Protein AF-A0A6P0IQ52-F1 (afdb_monomer_lite)

Sequence (42 aa):
MIRPRTKPLGKLPTSIPGLDSILAGGIPELSINIITGPPGSG

pLDDT: mean 88.7, std 11.36, range [56.28, 97.12]

Secondary structure (DSSP, 8-state):
------PPP-EE----TTHHHHTTSSEETT-------STT--

Structure (mmCIF, N/CA/C/O backbone):
data_AF-A0A6P0IQ52-F1
#
_entry.id   AF-A0A6P0IQ52-F1
#
loop_
_atom_site.group_PDB
_atom_site.id
_atom_site.type_symbol
_atom_site.label_atom_id
_atom_site.label_alt_id
_atom_site.label_comp_id
_atom_site.label_asym_id
_atom_site.label_entity_id
_atom_site.label_seq_id
_atom_site.pdbx_PDB_ins_code
_atom_site.Cartn_x
_atom_site.Cartn_y
_atom_site.Cartn_z
_atom_site.occupancy
_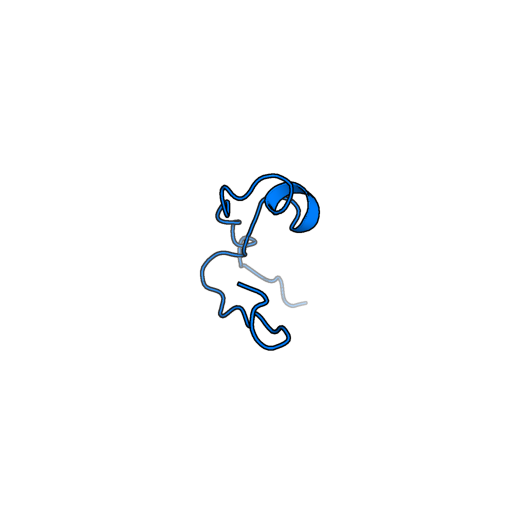atom_site.B_iso_or_equiv
_atom_site.auth_seq_id
_atom_site.auth_comp_id
_atom_site.auth_asym_id
_atom_site.auth_atom_id
_atom_site.pdbx_PDB_model_num
ATOM 1 N N . MET A 1 1 ? -15.547 -11.177 30.377 1.00 56.28 1 MET A N 1
ATOM 2 C CA . MET A 1 1 ? -15.926 -11.201 28.946 1.00 56.28 1 MET A CA 1
ATOM 3 C C . MET A 1 1 ? -15.958 -9.768 28.428 1.00 56.28 1 MET A C 1
ATOM 5 O O . MET A 1 1 ? -16.871 -9.030 28.773 1.00 56.28 1 MET A O 1
ATOM 9 N N . ILE A 1 2 ? -14.926 -9.335 27.701 1.00 65.62 2 ILE A N 1
ATOM 10 C CA . ILE A 1 2 ? -14.807 -7.955 27.205 1.00 65.62 2 ILE A CA 1
ATOM 11 C C . ILE A 1 2 ? -15.548 -7.882 25.867 1.00 65.62 2 ILE A C 1
ATOM 13 O O . ILE A 1 2 ? -15.176 -8.571 24.923 1.00 65.62 2 ILE A O 1
ATOM 17 N N . ARG A 1 3 ? -16.624 -7.093 25.790 1.00 57.38 3 ARG A N 1
ATOM 18 C CA . ARG A 1 3 ? -17.307 -6.800 24.522 1.00 57.38 3 ARG A CA 1
ATOM 19 C C . ARG A 1 3 ? -16.561 -5.648 23.836 1.00 57.38 3 ARG A C 1
ATOM 21 O O . ARG A 1 3 ? -16.553 -4.558 24.414 1.00 57.38 3 ARG A O 1
ATOM 28 N N . PRO A 1 4 ? -15.952 -5.828 22.651 1.00 64.88 4 PRO A N 1
ATOM 29 C CA . PRO A 1 4 ? -15.404 -4.699 21.914 1.00 64.88 4 PRO A CA 1
ATOM 30 C C . PRO A 1 4 ? -16.578 -3.822 21.461 1.00 64.88 4 PRO A C 1
ATOM 32 O O . PRO A 1 4 ? -17.514 -4.294 20.820 1.00 64.88 4 PRO A O 1
ATOM 35 N N . ARG A 1 5 ? -16.568 -2.551 21.869 1.00 64.44 5 ARG A N 1
ATOM 36 C CA . ARG A 1 5 ? -17.639 -1.573 21.607 1.00 64.44 5 ARG A CA 1
ATOM 37 C C . ARG A 1 5 ? -17.315 -0.647 20.426 1.00 64.44 5 ARG A C 1
ATOM 39 O O . ARG A 1 5 ? -17.770 0.490 20.400 1.00 64.44 5 ARG A O 1
ATOM 46 N N . THR A 1 6 ? -16.521 -1.099 19.459 1.00 69.56 6 THR A N 1
ATOM 47 C CA . THR A 1 6 ? -16.053 -0.264 18.343 1.00 69.56 6 THR A CA 1
ATOM 48 C C . THR A 1 6 ? -16.596 -0.784 17.021 1.00 69.56 6 THR A C 1
ATOM 50 O O . THR A 1 6 ? -16.303 -1.909 16.619 1.00 69.56 6 THR A O 1
ATOM 53 N N . LYS A 1 7 ? -17.406 0.043 16.352 1.00 77.69 7 LYS A N 1
ATOM 54 C CA . LYS A 1 7 ? -17.861 -0.189 14.977 1.00 77.69 7 LYS A CA 1
ATOM 55 C C . LYS A 1 7 ? -16.628 -0.417 14.079 1.00 77.69 7 LYS A C 1
ATOM 57 O O . LYS A 1 7 ? -15.673 0.349 14.213 1.00 77.69 7 LYS A O 1
ATOM 62 N N . PRO A 1 8 ? -16.620 -1.429 13.193 1.00 77.38 8 PRO A N 1
ATOM 63 C CA . PRO A 1 8 ? -15.552 -1.567 12.209 1.00 77.38 8 PRO A CA 1
ATOM 64 C 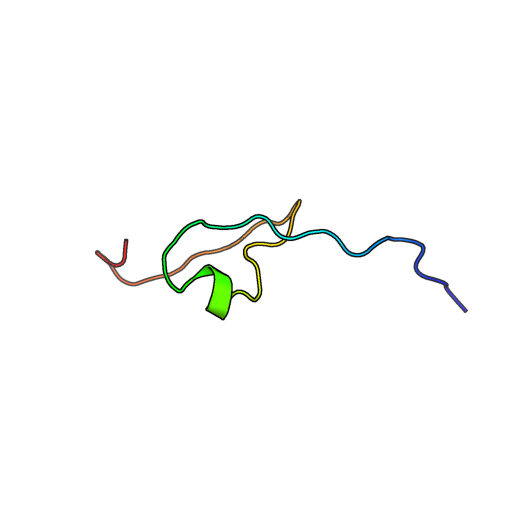C . PRO A 1 8 ? -15.491 -0.312 11.326 1.00 77.38 8 PRO A C 1
ATOM 66 O O . PRO A 1 8 ? -16.529 0.217 10.919 1.00 77.38 8 PRO A O 1
ATOM 69 N N . LEU A 1 9 ? -14.275 0.181 11.091 1.00 87.94 9 LEU A N 1
ATOM 70 C CA . LEU A 1 9 ? -14.017 1.363 10.268 1.00 87.94 9 LEU A CA 1
ATOM 71 C C . LEU A 1 9 ? -14.370 1.093 8.798 1.00 87.94 9 LEU A C 1
ATOM 73 O O . LEU A 1 9 ? -14.331 -0.055 8.346 1.00 87.94 9 LEU A O 1
ATOM 77 N N . GLY A 1 10 ? -14.735 2.153 8.072 1.00 92.81 10 GLY A N 1
ATOM 78 C CA . GLY A 1 10 ? -15.008 2.086 6.639 1.00 92.81 10 GLY A CA 1
ATOM 79 C C . GLY A 1 10 ? -13.737 1.913 5.802 1.00 92.81 10 GLY A C 1
ATOM 80 O O . GLY A 1 10 ? -12.620 1.860 6.325 1.00 92.81 10 GLY A O 1
ATOM 81 N N . LYS A 1 11 ? -13.917 1.838 4.480 1.00 94.56 11 LYS A N 1
ATOM 82 C CA . LYS A 1 11 ? -12.834 1.894 3.492 1.00 94.56 11 LYS A CA 1
ATOM 83 C C . LYS A 1 11 ? -13.065 3.064 2.543 1.00 94.56 11 LYS A C 1
ATOM 85 O O . LYS A 1 11 ? -14.191 3.290 2.105 1.00 94.56 11 LYS A O 1
ATOM 90 N N . LEU A 1 12 ? -11.990 3.770 2.222 1.00 94.94 12 LEU A N 1
ATOM 91 C CA . LEU A 1 12 ? -11.944 4.864 1.264 1.00 94.94 12 LEU A CA 1
ATOM 92 C C . LEU A 1 12 ? -11.549 4.313 -0.115 1.00 94.94 12 LEU A C 1
ATOM 94 O O . LEU A 1 12 ? -10.510 3.651 -0.208 1.00 94.94 12 LEU A O 1
ATOM 98 N N . PRO A 1 13 ? -12.324 4.578 -1.182 1.00 96.00 13 PRO A N 1
ATOM 99 C CA . PRO A 1 13 ? -11.985 4.117 -2.524 1.00 96.00 13 PRO A CA 1
ATOM 100 C C . PRO A 1 13 ? -10.703 4.792 -3.019 1.00 96.00 13 PRO A C 1
ATOM 102 O O . PRO A 1 13 ? -10.515 5.997 -2.855 1.00 96.00 13 PRO A O 1
ATOM 105 N N . THR A 1 14 ? -9.828 4.021 -3.661 1.00 94.31 14 THR A N 1
ATOM 106 C CA . THR A 1 14 ? -8.611 4.538 -4.303 1.00 94.31 14 THR A CA 1
ATOM 107 C C . THR A 1 14 ? -8.904 5.153 -5.668 1.00 94.31 14 THR A C 1
ATOM 109 O O . THR A 1 14 ? -8.121 5.969 -6.142 1.00 94.31 14 THR A O 1
ATOM 112 N N . SER A 1 15 ? -10.033 4.790 -6.297 1.00 93.88 15 SER A N 1
ATOM 113 C CA . SER A 1 15 ? -10.410 5.197 -7.662 1.00 93.88 15 SER A CA 1
ATOM 114 C C . SER A 1 15 ? -9.421 4.756 -8.751 1.00 93.88 15 SER A C 1
ATOM 116 O O . SER A 1 15 ? -9.511 5.205 -9.893 1.00 93.88 15 SER A O 1
ATOM 118 N N . ILE A 1 16 ? -8.491 3.853 -8.426 1.00 94.25 16 ILE A N 1
ATOM 119 C CA . ILE A 1 16 ? -7.547 3.277 -9.383 1.00 94.25 16 ILE A CA 1
ATOM 120 C C . ILE A 1 16 ? -8.195 2.029 -10.005 1.00 94.25 16 ILE A C 1
ATOM 122 O O . ILE A 1 16 ? -8.615 1.130 -9.263 1.00 94.25 16 ILE A O 1
ATOM 126 N N . PRO A 1 17 ? -8.275 1.930 -11.348 1.00 95.56 17 PRO A N 1
ATOM 127 C CA . PRO A 1 17 ? -8.879 0.784 -12.018 1.00 95.56 17 PRO A CA 1
ATOM 128 C C . PRO A 1 17 ? -8.283 -0.546 -11.544 1.00 95.56 17 PRO A C 1
ATOM 130 O O . PRO A 1 17 ? -7.074 -0.755 -11.584 1.00 95.56 17 PRO A O 1
ATOM 133 N N . GLY A 1 18 ? -9.144 -1.447 -11.072 1.00 93.19 18 GLY A N 1
ATOM 134 C CA . GLY A 1 18 ? -8.758 -2.771 -10.578 1.00 93.19 18 GLY A CA 1
ATOM 135 C C . GLY A 1 18 ? -8.181 -2.802 -9.157 1.00 93.19 18 GLY A C 1
ATOM 136 O O . GLY A 1 18 ? -8.292 -3.834 -8.496 1.00 93.19 18 GLY A O 1
ATOM 137 N N . LEU A 1 19 ? -7.644 -1.695 -8.633 1.00 95.19 19 LEU A N 1
ATOM 138 C CA . LEU A 1 19 ? -7.027 -1.679 -7.303 1.00 95.19 19 LEU A CA 1
ATOM 139 C C . LEU A 1 19 ? -8.061 -1.810 -6.182 1.00 95.19 19 LEU A C 1
ATOM 141 O O . LEU A 1 19 ? -7.859 -2.581 -5.246 1.00 95.19 19 LEU A O 1
ATOM 145 N N . ASP A 1 20 ? -9.201 -1.128 -6.296 1.00 94.81 20 ASP A N 1
ATOM 146 C CA . ASP A 1 20 ? -10.272 -1.225 -5.296 1.00 94.81 20 ASP A CA 1
ATOM 147 C C . ASP A 1 20 ? -10.834 -2.645 -5.189 1.00 94.81 20 ASP A C 1
ATOM 149 O O . ASP A 1 20 ? -11.193 -3.088 -4.099 1.00 94.81 20 ASP A O 1
ATOM 153 N N . SER A 1 21 ? -10.859 -3.394 -6.294 1.00 95.31 21 SER A N 1
ATOM 154 C CA . SER A 1 21 ? -11.260 -4.803 -6.293 1.00 95.31 21 SER A CA 1
ATOM 155 C C . SER A 1 21 ? -10.262 -5.674 -5.530 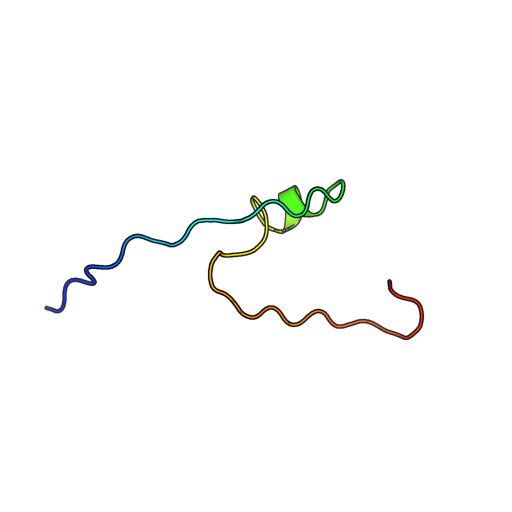1.00 95.31 21 SER A C 1
ATOM 157 O O . SER A 1 21 ? -10.678 -6.522 -4.744 1.00 95.31 21 SER A O 1
ATOM 159 N N . ILE A 1 22 ? -8.958 -5.427 -5.702 1.00 95.00 22 ILE A N 1
ATOM 160 C CA . ILE A 1 22 ? -7.889 -6.131 -4.973 1.00 95.00 22 ILE A CA 1
ATOM 161 C C . ILE A 1 22 ? -7.943 -5.793 -3.479 1.00 95.00 22 ILE A C 1
ATOM 163 O O . ILE A 1 22 ? -7.823 -6.674 -2.631 1.00 95.00 22 ILE A O 1
ATOM 167 N N . LEU A 1 23 ? -8.179 -4.523 -3.145 1.00 94.25 23 LEU A N 1
ATOM 168 C CA . LEU A 1 23 ? -8.266 -4.040 -1.767 1.00 94.25 23 LEU A CA 1
ATOM 169 C C . LEU A 1 23 ? -9.648 -4.258 -1.130 1.00 94.25 23 LEU A C 1
ATOM 171 O O . LEU A 1 23 ? -9.881 -3.825 0.001 1.00 94.25 23 LEU A O 1
ATOM 175 N N . ALA A 1 24 ? -10.571 -4.933 -1.821 1.00 92.06 24 ALA A N 1
ATOM 176 C CA . ALA A 1 24 ? -11.941 -5.183 -1.377 1.00 92.06 24 ALA A CA 1
ATOM 177 C C . ALA A 1 24 ? -12.656 -3.902 -0.897 1.00 92.06 24 ALA A C 1
ATOM 179 O O . ALA A 1 24 ? -13.115 -3.827 0.247 1.00 92.06 24 ALA A O 1
ATOM 180 N N . GLY A 1 25 ? -12.699 -2.886 -1.760 1.00 91.69 25 GLY A N 1
ATOM 181 C CA . GLY A 1 25 ? -13.382 -1.608 -1.539 1.00 91.69 25 GLY A CA 1
ATOM 182 C C . GLY A 1 25 ? -12.477 -0.436 -1.151 1.00 91.69 25 GLY A C 1
ATOM 183 O O . GLY A 1 25 ? -12.999 0.634 -0.855 1.00 91.69 25 GLY A O 1
ATOM 184 N N . GLY A 1 26 ? -11.153 -0.621 -1.146 1.00 94.94 26 GLY A N 1
ATOM 185 C CA . GLY A 1 26 ? -10.178 0.454 -0.942 1.00 94.94 26 GLY A CA 1
ATOM 186 C C . GLY A 1 26 ? -9.418 0.389 0.387 1.00 94.94 26 GLY A C 1
ATOM 187 O O . GLY A 1 26 ? -9.240 -0.679 0.975 1.00 94.94 26 GLY A O 1
ATOM 188 N N . ILE A 1 27 ? -8.934 1.540 0.849 1.00 95.56 27 ILE A N 1
ATOM 189 C CA . ILE A 1 27 ? -8.008 1.670 1.982 1.00 95.56 27 ILE A CA 1
ATOM 190 C C . ILE A 1 27 ? -8.779 1.907 3.292 1.00 95.56 27 ILE A C 1
ATOM 192 O O . ILE A 1 27 ? -9.679 2.741 3.300 1.00 95.56 27 ILE A O 1
ATOM 196 N N . PRO A 1 28 ? -8.448 1.244 4.417 1.00 93.75 28 PRO A N 1
ATOM 197 C CA . PRO A 1 28 ? -9.132 1.473 5.690 1.00 93.75 28 PRO A CA 1
ATOM 198 C C . PRO A 1 28 ? -9.080 2.939 6.144 1.00 93.75 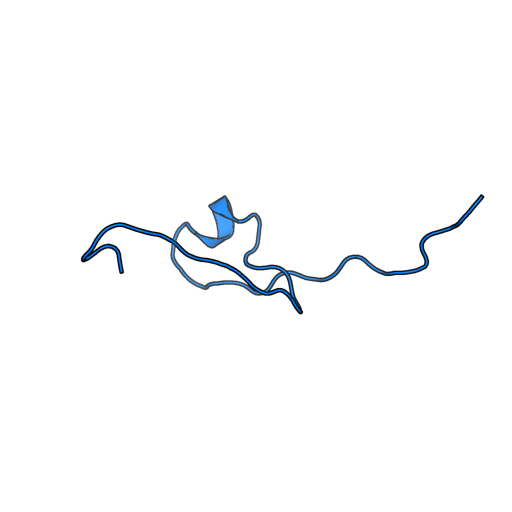28 PRO A C 1
ATOM 200 O O . PRO A 1 28 ? -8.028 3.579 6.108 1.00 93.75 28 PRO A O 1
ATOM 203 N N . GLU A 1 29 ? -10.200 3.471 6.622 1.00 93.81 29 GLU A N 1
ATOM 204 C CA . GLU A 1 29 ? -10.242 4.805 7.224 1.00 93.81 29 GLU A CA 1
ATOM 205 C C . GLU A 1 29 ? -9.335 4.890 8.458 1.00 93.81 29 GLU A C 1
ATOM 207 O O . GLU A 1 29 ? -9.148 3.907 9.175 1.00 93.81 29 GLU A O 1
ATOM 212 N N . LEU A 1 30 ? -8.791 6.086 8.721 1.00 92.38 30 LEU A N 1
ATOM 213 C CA . LEU A 1 30 ? -7.960 6.370 9.900 1.00 92.38 30 LEU A CA 1
ATOM 214 C C . LEU A 1 30 ? -6.739 5.435 10.037 1.00 92.38 30 LEU A C 1
ATOM 216 O O . LEU A 1 30 ? -6.293 5.146 11.148 1.00 92.38 30 LEU A O 1
ATOM 220 N N . SER A 1 31 ? -6.196 4.959 8.912 1.00 91.06 31 SER A N 1
ATOM 221 C CA . SER A 1 31 ? -5.040 4.062 8.875 1.00 91.06 31 SER A CA 1
ATOM 222 C C . SER A 1 31 ? -3.800 4.721 8.266 1.00 91.06 31 SER A C 1
ATOM 224 O O . SER A 1 31 ? -3.891 5.620 7.428 1.00 91.06 31 SER A O 1
ATOM 226 N N . ILE A 1 32 ? -2.624 4.248 8.686 1.00 94.62 32 ILE A N 1
ATOM 227 C CA . ILE A 1 32 ? -1.343 4.531 8.032 1.00 94.62 32 ILE A CA 1
ATOM 228 C C . ILE A 1 32 ? -1.047 3.356 7.103 1.00 94.62 32 ILE A C 1
ATOM 230 O O . ILE A 1 32 ? -0.985 2.214 7.557 1.00 94.62 32 ILE A O 1
ATOM 234 N N . ASN A 1 33 ? -0.858 3.636 5.814 1.00 92.50 33 ASN A N 1
ATOM 235 C CA . ASN A 1 33 ? -0.599 2.620 4.796 1.00 92.50 33 ASN A CA 1
ATOM 236 C C . ASN A 1 33 ? 0.814 2.795 4.255 1.00 92.50 33 ASN A C 1
ATOM 238 O O . ASN A 1 33 ? 1.219 3.904 3.914 1.00 92.50 33 ASN A O 1
ATOM 242 N N . ILE A 1 34 ? 1.555 1.694 4.179 1.00 95.00 34 ILE A N 1
ATOM 243 C CA . ILE A 1 34 ? 2.910 1.668 3.634 1.00 95.00 34 ILE A CA 1
ATOM 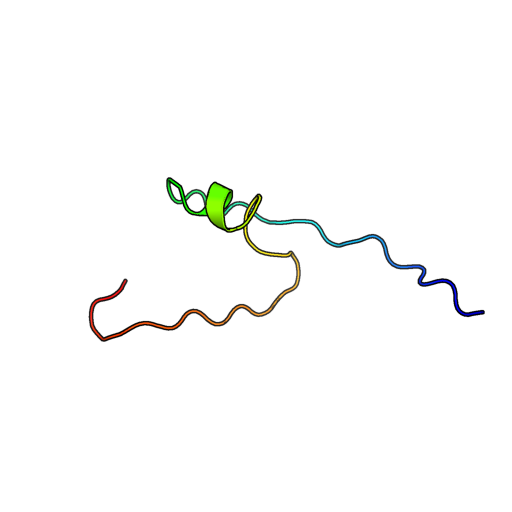244 C C . ILE A 1 34 ? 2.825 1.050 2.244 1.00 95.00 34 ILE A C 1
ATOM 246 O O . ILE A 1 34 ? 2.403 -0.095 2.099 1.00 95.00 34 ILE A O 1
ATOM 250 N N . ILE A 1 35 ? 3.228 1.814 1.234 1.00 92.62 35 ILE A N 1
ATOM 251 C CA . ILE A 1 35 ? 3.299 1.364 -0.155 1.00 92.62 35 ILE A CA 1
ATOM 252 C C . ILE A 1 35 ? 4.778 1.219 -0.503 1.00 92.62 35 ILE A C 1
ATOM 254 O O . ILE A 1 35 ? 5.549 2.162 -0.327 1.00 92.62 35 ILE A O 1
ATOM 258 N N . THR A 1 36 ? 5.185 0.036 -0.959 1.00 96.06 36 THR A N 1
ATOM 259 C CA . THR A 1 36 ? 6.578 -0.266 -1.308 1.00 96.06 36 THR A CA 1
ATOM 260 C C . THR A 1 36 ? 6.679 -0.766 -2.743 1.00 96.06 36 THR A C 1
ATOM 262 O O . THR A 1 36 ? 5.778 -1.432 -3.249 1.00 96.06 36 THR A O 1
ATOM 265 N N . GLY A 1 37 ? 7.792 -0.446 -3.402 1.00 96.12 37 GLY A N 1
ATOM 266 C CA . GLY A 1 37 ? 8.062 -0.872 -4.768 1.00 96.12 37 GLY A CA 1
ATOM 267 C C . GLY A 1 37 ? 9.493 -0.544 -5.206 1.00 96.12 37 GLY A C 1
ATOM 268 O O . GLY A 1 37 ? 10.172 0.251 -4.550 1.00 96.12 37 GLY A O 1
ATOM 269 N N . PRO A 1 38 ? 9.982 -1.170 -6.291 1.00 97.12 38 PRO A N 1
ATOM 270 C CA . PRO A 1 38 ? 11.277 -0.840 -6.884 1.00 97.12 38 PRO A CA 1
ATOM 271 C C . PRO A 1 38 ? 11.287 0.587 -7.477 1.00 97.12 38 PRO A C 1
ATOM 273 O O . PRO A 1 38 ? 10.222 1.189 -7.656 1.00 97.12 38 PRO A O 1
ATOM 276 N N . PRO A 1 39 ? 12.465 1.147 -7.817 1.00 96.50 39 PRO A N 1
ATOM 277 C CA . PRO A 1 39 ? 12.553 2.417 -8.539 1.00 96.50 39 PRO A CA 1
ATOM 278 C C . PRO A 1 39 ? 11.713 2.406 -9.826 1.00 96.50 39 PRO A C 1
ATOM 280 O O . PRO A 1 39 ? 11.800 1.462 -10.607 1.00 96.50 39 PRO A O 1
AT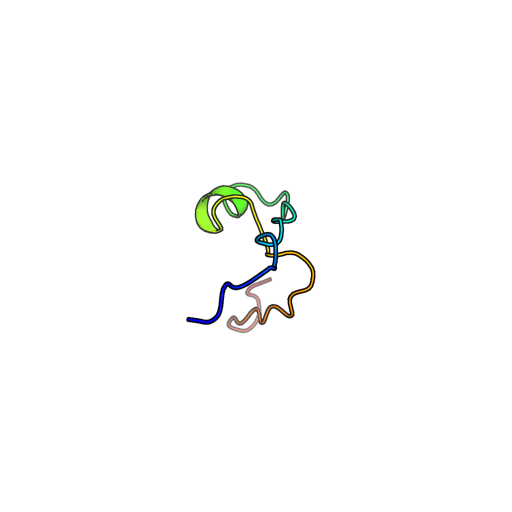OM 283 N N . GLY A 1 40 ? 10.910 3.455 -10.036 1.00 95.38 40 GLY A N 1
ATOM 284 C CA . GLY A 1 40 ? 10.021 3.579 -11.201 1.00 95.38 40 GLY A CA 1
ATOM 285 C C . GLY A 1 40 ? 8.715 2.773 -11.127 1.00 95.38 40 GLY A C 1
ATOM 286 O O . GLY A 1 40 ? 8.149 2.479 -12.169 1.00 95.38 40 GLY A O 1
ATOM 287 N N . SER A 1 41 ? 8.266 2.374 -9.929 1.00 93.12 41 SER A N 1
ATOM 288 C CA . SER A 1 41 ? 7.023 1.601 -9.718 1.00 93.12 41 SER A CA 1
ATOM 289 C C . SER A 1 41 ? 5.744 2.428 -9.564 1.00 93.12 41 SER A C 1
ATOM 291 O O . SER A 1 41 ? 4.656 1.851 -9.589 1.00 93.12 41 SER A O 1
ATOM 293 N N . GLY A 1 42 ? 5.881 3.739 -9.351 1.00 86.06 42 GLY A N 1
ATOM 294 C CA . GLY A 1 42 ? 4.753 4.671 -9.436 1.00 86.06 42 GLY A CA 1
ATOM 295 C C . GLY A 1 42 ? 4.271 4.838 -10.869 1.00 86.06 42 GLY A C 1
ATOM 296 O O . GLY A 1 42 ? 3.147 5.357 -11.016 1.00 86.06 42 GLY A O 1
#

Foldseek 3Di:
DDDPPDDQFDADAPPPPPVCVVVVRHHGPPDDDDDDDDPPPD

Radius of gyration: 14.49 Å; chains: 1; bounding box: 30×18×41 Å